Protein AF-A0A2S6U0L9-F1 (afdb_monomer_lite)

Secondary structure (DSSP, 8-state):
---------SHHHHHHHHHHTT-EEEPPTT--TTTHHHHHHHHHTTT-EEEESSGGG-SS-EEE-TT-SHHHHHHHTTS-TTTHHHHHHHHHHSPPPP-

Structure (mmCIF, N/CA/C/O backbone):
data_AF-A0A2S6U0L9-F1
#
_entry.id   AF-A0A2S6U0L9-F1
#
loop_
_atom_site.group_PDB
_atom_site.id
_atom_site.type_symbol
_atom_site.label_atom_id
_atom_site.label_alt_id
_atom_site.label_comp_id
_atom_site.label_asym_id
_atom_site.label_entity_id
_atom_site.label_seq_id
_atom_site.pdbx_PDB_ins_code
_atom_site.Cartn_x
_atom_site.Cartn_y
_atom_site.Cartn_z
_atom_site.occupancy
_atom_site.B_iso_or_equiv
_atom_site.auth_seq_id
_atom_site.auth_comp_id
_atom_site.auth_asym_id
_atom_site.auth_atom_id
_atom_site.pdbx_PDB_model_num
ATOM 1 N N . MET A 1 1 ? 5.990 -22.002 -5.532 1.00 36.44 1 MET A N 1
ATOM 2 C CA . MET A 1 1 ? 5.739 -21.482 -6.894 1.00 36.44 1 MET A CA 1
ATOM 3 C C . MET A 1 1 ? 6.035 -19.992 -6.8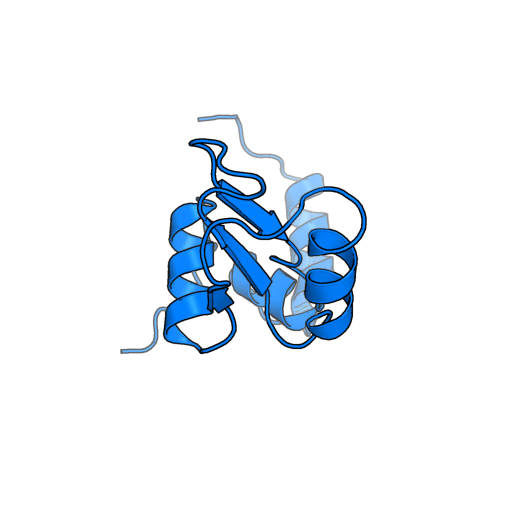97 1.00 36.44 1 MET A C 1
ATOM 5 O O . MET A 1 1 ? 5.239 -19.212 -6.392 1.00 36.44 1 MET A O 1
ATOM 9 N N . THR A 1 2 ? 7.215 -19.611 -7.370 1.00 41.34 2 THR A N 1
ATOM 10 C CA . THR A 1 2 ? 7.673 -18.221 -7.479 1.00 41.34 2 THR A CA 1
ATOM 11 C C . THR A 1 2 ? 7.017 -17.621 -8.721 1.00 41.34 2 THR A C 1
ATOM 13 O O . THR A 1 2 ? 7.276 -18.094 -9.825 1.00 41.34 2 THR A O 1
ATOM 16 N N . ARG A 1 3 ? 6.109 -16.647 -8.571 1.00 50.91 3 ARG A N 1
ATOM 17 C CA . ARG A 1 3 ? 5.618 -15.893 -9.734 1.00 50.91 3 ARG A CA 1
ATOM 18 C C . ARG A 1 3 ? 6.812 -15.114 -10.309 1.00 50.91 3 ARG A C 1
ATOM 20 O O . ARG A 1 3 ? 7.442 -14.398 -9.532 1.00 50.91 3 ARG A O 1
ATOM 27 N N . PRO A 1 4 ? 7.137 -15.227 -11.611 1.00 52.69 4 PRO A N 1
ATOM 28 C CA . PRO A 1 4 ? 7.997 -14.245 -12.254 1.00 52.69 4 PRO A CA 1
ATOM 29 C C . PRO A 1 4 ? 7.322 -12.879 -12.091 1.00 52.69 4 PRO A C 1
ATOM 31 O O . PRO A 1 4 ? 6.099 -12.781 -12.194 1.00 52.69 4 PRO A O 1
ATOM 34 N N . ASN A 1 5 ? 8.125 -11.882 -11.742 1.00 66.12 5 ASN A N 1
ATOM 35 C CA . ASN A 1 5 ? 7.771 -10.576 -11.187 1.00 66.12 5 ASN A CA 1
ATOM 36 C C . ASN A 1 5 ? 6.752 -9.797 -12.063 1.00 66.12 5 ASN A C 1
ATOM 38 O O . ASN A 1 5 ? 7.120 -8.973 -12.891 1.00 66.12 5 ASN A O 1
ATOM 42 N N . ALA A 1 6 ? 5.454 -10.094 -11.943 1.00 84.50 6 ALA A N 1
ATOM 43 C CA . ALA A 1 6 ? 4.394 -9.385 -12.660 1.00 84.50 6 ALA A CA 1
ATOM 44 C C . ALA A 1 6 ? 3.871 -8.220 -11.800 1.00 84.50 6 ALA A C 1
ATOM 46 O O . ALA A 1 6 ? 3.633 -8.429 -10.606 1.00 84.50 6 ALA A O 1
ATOM 47 N N . PRO A 1 7 ? 3.655 -7.021 -12.374 1.00 92.06 7 PRO A N 1
ATOM 48 C CA . PRO A 1 7 ? 3.161 -5.872 -11.623 1.00 92.06 7 PRO A CA 1
ATOM 49 C C . PRO A 1 7 ? 1.743 -6.107 -11.093 1.00 92.06 7 PRO A C 1
ATOM 51 O O . PRO A 1 7 ? 0.917 -6.782 -11.717 1.00 92.06 7 PRO A O 1
ATOM 54 N N . PHE A 1 8 ? 1.424 -5.487 -9.959 1.00 95.12 8 PHE A N 1
ATOM 55 C CA . PHE A 1 8 ? 0.077 -5.515 -9.397 1.00 95.12 8 PHE A CA 1
ATOM 56 C C . PHE A 1 8 ? -0.806 -4.455 -10.065 1.00 95.12 8 PHE A C 1
ATOM 58 O O . PHE A 1 8 ? -0.609 -3.259 -9.884 1.00 95.12 8 PHE A O 1
ATOM 65 N N . ALA A 1 9 ? -1.823 -4.900 -10.807 1.00 92.19 9 ALA A N 1
ATOM 66 C CA . ALA A 1 9 ? -2.721 -4.020 -11.566 1.00 92.19 9 ALA A CA 1
ATOM 67 C C . ALA A 1 9 ? -3.989 -3.582 -10.804 1.00 92.19 9 ALA A C 1
ATOM 69 O O . ALA A 1 9 ? -4.825 -2.867 -11.351 1.00 92.19 9 ALA A O 1
ATOM 70 N N . SER A 1 10 ? -4.180 -4.022 -9.555 1.00 95.38 10 SER A N 1
ATOM 71 C CA . SER A 1 10 ? -5.329 -3.614 -8.739 1.00 95.38 10 SER A CA 1
ATOM 72 C C . SER A 1 10 ? -4.950 -3.423 -7.275 1.00 95.38 10 SER A C 1
ATOM 74 O O . SER A 1 10 ? -4.117 -4.154 -6.735 1.00 95.38 10 SER A O 1
ATOM 76 N N . LEU A 1 11 ? -5.633 -2.486 -6.608 1.00 95.81 11 LEU A N 1
ATOM 77 C CA . LEU A 1 11 ? -5.491 -2.271 -5.166 1.00 95.81 11 LEU A CA 1
ATOM 78 C C . LEU A 1 11 ? -5.753 -3.562 -4.383 1.00 95.81 11 LEU A C 1
ATOM 80 O O . LEU A 1 11 ? -4.998 -3.897 -3.478 1.00 95.81 11 LEU A O 1
ATOM 84 N N . ARG A 1 12 ? -6.810 -4.303 -4.736 1.00 96.00 12 ARG A N 1
ATOM 85 C CA . ARG A 1 12 ? -7.191 -5.524 -4.016 1.00 96.00 12 ARG A CA 1
ATOM 86 C C . ARG A 1 12 ? -6.130 -6.618 -4.148 1.00 96.00 12 ARG A C 1
ATOM 88 O O . ARG A 1 12 ? -5.737 -7.165 -3.127 1.00 96.00 12 ARG A O 1
ATOM 95 N N . GLY A 1 13 ? -5.590 -6.842 -5.348 1.00 96.75 13 GLY A N 1
ATOM 96 C CA . GLY A 1 13 ? -4.499 -7.802 -5.539 1.00 96.75 13 GLY A CA 1
ATOM 97 C C . GLY A 1 13 ? -3.229 -7.428 -4.767 1.00 96.75 13 GLY A C 1
ATOM 98 O O . GLY A 1 13 ? -2.556 -8.302 -4.224 1.00 96.75 13 GLY A O 1
ATOM 99 N N . TRP A 1 14 ? -2.918 -6.132 -4.660 1.00 96.94 14 TRP A N 1
ATOM 100 C CA . TRP A 1 14 ? -1.799 -5.671 -3.837 1.00 96.94 14 TRP A CA 1
ATOM 101 C C . TRP A 1 14 ? -2.051 -5.865 -2.333 1.00 96.94 14 TRP A C 1
ATOM 103 O O . TRP A 1 14 ? -1.169 -6.322 -1.607 1.00 96.94 14 TRP A O 1
ATOM 113 N N . LEU A 1 15 ? -3.268 -5.592 -1.853 1.00 97.19 15 LEU A N 1
ATOM 114 C CA . LEU A 1 15 ? -3.643 -5.849 -0.458 1.00 97.19 15 LEU A CA 1
ATOM 115 C C . LEU A 1 15 ? -3.596 -7.343 -0.111 1.00 97.19 15 LEU A C 1
ATOM 117 O O . LEU A 1 15 ? -3.147 -7.685 0.984 1.00 97.19 15 LEU A O 1
ATOM 121 N N . ASP A 1 16 ? -4.003 -8.222 -1.030 1.00 96.75 16 ASP A N 1
ATOM 122 C CA . ASP A 1 16 ? -3.894 -9.674 -0.858 1.00 96.75 16 ASP A CA 1
ATOM 123 C C . ASP A 1 16 ? -2.423 -10.082 -0.699 1.00 96.75 16 ASP A C 1
ATOM 125 O O . ASP A 1 16 ? -2.074 -10.774 0.258 1.00 96.75 16 ASP A O 1
ATOM 129 N N . ARG A 1 17 ? -1.527 -9.544 -1.538 1.00 96.12 17 ARG A N 1
ATOM 130 C CA . ARG A 1 17 ? -0.080 -9.771 -1.415 1.00 96.12 17 ARG A CA 1
ATOM 131 C C . ARG A 1 17 ? 0.487 -9.294 -0.079 1.00 96.12 17 ARG A C 1
ATOM 133 O O . ARG A 1 17 ? 1.279 -10.004 0.550 1.00 96.12 17 ARG A O 1
ATOM 140 N N . LEU A 1 18 ? 0.114 -8.096 0.365 1.00 96.56 18 LEU A N 1
ATOM 141 C CA . LEU A 1 18 ? 0.541 -7.574 1.663 1.00 96.56 18 LEU A CA 1
ATOM 142 C C . LEU A 1 18 ? 0.035 -8.464 2.806 1.00 96.56 18 LEU A C 1
ATOM 144 O O . LEU A 1 18 ? 0.785 -8.737 3.739 1.00 96.56 18 LEU A O 1
ATOM 148 N N . ASN A 1 19 ? -1.194 -8.972 2.721 1.00 96.88 19 ASN A N 1
ATOM 149 C CA . ASN A 1 19 ? -1.751 -9.899 3.703 1.00 96.88 19 ASN A CA 1
ATOM 150 C C . ASN A 1 19 ? -1.005 -11.243 3.732 1.00 96.88 19 ASN A C 1
ATOM 152 O O . ASN A 1 19 ? -0.586 -11.681 4.800 1.00 96.88 19 ASN A O 1
ATOM 156 N N . GLU A 1 20 ? -0.775 -11.858 2.569 1.00 96.81 20 GLU A N 1
ATOM 157 C CA . GLU A 1 20 ? -0.036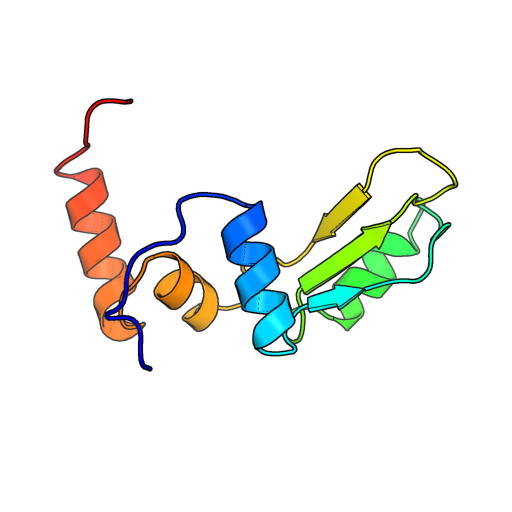 -13.124 2.426 1.00 96.81 20 GLU A CA 1
ATOM 158 C C . GLU A 1 20 ? 1.376 -13.059 3.018 1.00 96.81 20 GLU A C 1
ATOM 160 O O . GLU A 1 20 ? 1.893 -14.045 3.534 1.00 96.81 20 GLU A O 1
ATOM 165 N N . THR A 1 21 ? 2.005 -11.887 2.951 1.00 95.56 21 THR A N 1
ATOM 166 C CA . THR A 1 21 ? 3.376 -11.661 3.428 1.00 95.56 21 THR A CA 1
ATOM 167 C C . THR A 1 21 ? 3.443 -11.071 4.838 1.00 95.56 21 THR A C 1
ATOM 169 O O . THR A 1 21 ? 4.514 -10.661 5.278 1.00 95.56 21 THR A O 1
ATOM 172 N N . GLY A 1 22 ? 2.317 -10.994 5.556 1.00 96.31 22 GLY A N 1
ATOM 173 C CA . GLY A 1 22 ? 2.262 -10.448 6.917 1.00 96.31 22 GLY A CA 1
ATOM 174 C C . GLY A 1 22 ? 2.497 -8.934 7.006 1.00 96.31 22 GLY A C 1
ATOM 175 O O . GLY A 1 22 ? 2.701 -8.398 8.094 1.00 96.31 22 GLY A O 1
ATOM 176 N N . ARG A 1 23 ? 2.447 -8.222 5.877 1.00 97.06 23 ARG A N 1
ATOM 177 C CA . ARG A 1 23 ? 2.650 -6.769 5.754 1.00 97.06 23 ARG A CA 1
ATOM 178 C C . ARG A 1 23 ? 1.349 -5.965 5.769 1.00 97.06 23 ARG A C 1
ATOM 180 O O . ARG A 1 23 ? 1.386 -4.760 5.543 1.00 97.06 23 ARG A O 1
ATOM 187 N N . LEU A 1 24 ? 0.212 -6.594 6.064 1.00 97.81 24 LEU A N 1
ATOM 188 C CA . LEU A 1 24 ? -1.071 -5.921 6.275 1.00 97.81 24 LEU A CA 1
ATOM 189 C C . LEU A 1 24 ? -1.583 -6.167 7.699 1.00 97.81 24 LEU A C 1
ATOM 191 O O . LEU A 1 24 ? -1.901 -7.293 8.073 1.00 97.81 24 LEU A O 1
ATOM 195 N N . ALA A 1 25 ? -1.718 -5.100 8.479 1.00 97.69 25 ALA A N 1
ATOM 196 C CA . ALA A 1 25 ? -2.364 -5.109 9.782 1.00 97.69 25 ALA A CA 1
ATOM 197 C C . ALA A 1 25 ? -3.861 -4.803 9.633 1.00 97.69 25 ALA A C 1
ATOM 199 O O . ALA A 1 25 ? -4.253 -3.715 9.200 1.00 97.69 25 ALA A O 1
ATOM 200 N N . ARG A 1 26 ? -4.717 -5.752 10.024 1.00 97.19 26 ARG A N 1
ATOM 201 C CA . ARG A 1 26 ? -6.169 -5.548 10.083 1.00 97.19 26 ARG A CA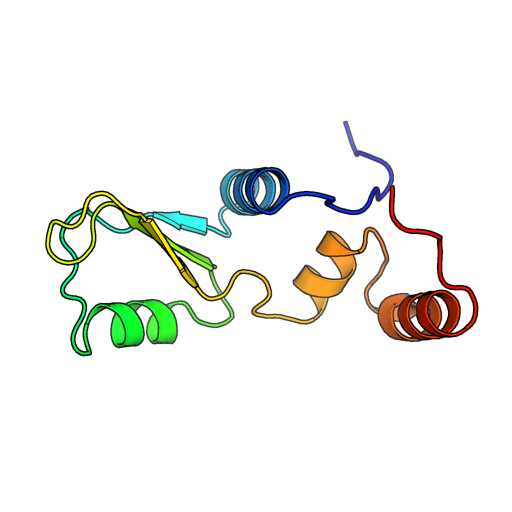 1
ATOM 202 C C . ARG A 1 26 ? -6.560 -5.031 11.463 1.00 97.19 26 ARG A C 1
ATOM 204 O O . ARG A 1 26 ? -6.435 -5.739 12.459 1.00 97.19 26 ARG A O 1
ATOM 211 N N . ILE A 1 27 ? -7.045 -3.799 11.511 1.00 97.25 27 ILE A N 1
ATOM 212 C CA . ILE A 1 27 ? -7.477 -3.146 12.745 1.00 97.25 27 ILE A CA 1
ATOM 213 C C . ILE A 1 27 ? -8.899 -3.592 13.090 1.00 97.25 27 ILE A C 1
ATOM 215 O O . ILE A 1 27 ? -9.690 -3.943 12.210 1.00 97.25 27 ILE A O 1
ATOM 219 N N . LYS A 1 28 ? -9.224 -3.615 14.386 1.00 95.25 28 LYS A N 1
ATOM 220 C CA . LYS A 1 28 ? -10.586 -3.906 14.842 1.00 95.25 28 LYS A CA 1
ATOM 221 C C . LYS A 1 28 ? -11.569 -2.869 14.271 1.00 95.25 28 LYS A C 1
ATOM 223 O O . LYS A 1 28 ? -11.196 -1.697 14.159 1.00 95.25 28 LYS A O 1
ATOM 228 N N . PRO A 1 29 ? -12.807 -3.273 13.934 1.00 96.62 29 PRO A N 1
ATOM 229 C CA . PRO A 1 29 ? -13.818 -2.334 13.472 1.00 96.62 29 PRO A CA 1
ATOM 230 C C . PRO A 1 29 ? -14.097 -1.205 14.469 1.00 96.62 29 PRO A C 1
ATOM 232 O O . PRO A 1 29 ? -13.963 -1.401 15.676 1.00 96.62 29 PRO A O 1
ATOM 235 N N . GLY A 1 30 ? -14.521 -0.042 13.967 1.00 96.31 30 GLY A N 1
ATOM 236 C CA . GLY A 1 30 ? -14.951 1.080 14.810 1.00 96.31 30 GLY A CA 1
ATOM 237 C C . GLY A 1 30 ? -13.830 1.992 15.311 1.00 96.31 30 GLY A C 1
ATOM 238 O O . GLY A 1 30 ? -14.083 2.826 16.174 1.00 96.31 30 GLY A O 1
ATOM 239 N N . ALA A 1 31 ? -12.606 1.873 14.781 1.00 96.88 31 ALA A N 1
ATOM 240 C CA . ALA A 1 31 ? -11.519 2.790 15.127 1.00 96.88 31 ALA A CA 1
ATOM 241 C C . ALA A 1 31 ? -11.953 4.261 14.917 1.00 96.88 31 ALA A C 1
ATOM 243 O O . ALA A 1 31 ? -12.457 4.573 13.832 1.00 96.88 31 ALA A O 1
ATOM 244 N N . PRO A 1 32 ? -11.778 5.160 15.907 1.00 97.25 32 PRO A N 1
ATOM 245 C CA . PRO A 1 32 ? -12.144 6.564 15.755 1.00 97.25 32 PRO A CA 1
ATOM 246 C C . PRO A 1 32 ? -11.387 7.226 14.601 1.00 97.25 32 PRO A C 1
ATOM 248 O O . PRO A 1 32 ? -10.181 7.027 14.432 1.00 97.25 32 PRO A O 1
ATOM 251 N N . LEU A 1 33 ? -12.107 8.020 13.807 1.00 94.31 33 LEU A N 1
ATOM 252 C CA . LEU A 1 33 ? -11.535 8.741 12.669 1.00 94.31 33 LEU A CA 1
ATOM 253 C C . LEU A 1 33 ? -10.605 9.862 13.127 1.00 94.31 33 LEU A C 1
ATOM 255 O O . LEU A 1 33 ? -9.506 10.020 12.598 1.00 94.31 33 LEU A O 1
ATOM 259 N N . GLU A 1 34 ? -11.044 10.619 14.128 1.00 95.81 34 GLU A N 1
ATOM 260 C CA . GLU A 1 34 ? -10.327 11.786 14.615 1.00 95.81 34 GLU A CA 1
ATOM 261 C C . GLU A 1 34 ? -9.094 11.356 15.422 1.00 95.81 34 GLU A C 1
ATOM 263 O O . GLU A 1 34 ? -9.201 10.700 16.462 1.00 95.81 34 GLU A O 1
ATOM 268 N N . PHE A 1 35 ? -7.916 11.682 14.877 1.00 96.12 35 PHE A N 1
ATOM 269 C CA . PHE A 1 35 ? -6.558 11.426 15.385 1.00 96.12 35 PHE A CA 1
ATOM 270 C C . PHE A 1 35 ? -6.155 9.956 15.597 1.00 96.12 35 PHE A C 1
ATOM 272 O O . PHE A 1 35 ? -4.997 9.604 15.378 1.00 96.12 35 PHE A O 1
ATOM 279 N N . THR A 1 36 ? -7.079 9.072 15.968 1.00 96.75 36 THR A N 1
ATOM 280 C CA . THR A 1 36 ? -6.774 7.702 16.396 1.00 96.75 36 THR A CA 1
ATOM 281 C C . THR A 1 36 ? -6.343 6.826 15.227 1.00 96.75 36 THR A C 1
ATOM 283 O O . THR A 1 36 ? -5.313 6.158 15.308 1.00 96.75 36 THR A O 1
ATOM 286 N N . LEU A 1 37 ? -7.082 6.854 14.114 1.00 95.88 37 LEU A N 1
ATOM 287 C CA . LEU A 1 37 ? -6.718 6.112 12.906 1.00 95.88 37 LEU A CA 1
ATOM 288 C C . LEU A 1 37 ? -5.322 6.511 12.411 1.00 95.88 37 LEU A C 1
ATOM 290 O O . LEU A 1 37 ? -4.477 5.646 12.179 1.00 95.88 37 LEU A O 1
ATOM 294 N N . ALA A 1 38 ? -5.063 7.817 12.307 1.00 96.44 38 ALA A N 1
ATOM 295 C CA . ALA A 1 38 ? -3.769 8.348 11.890 1.00 96.44 38 ALA A CA 1
ATOM 296 C C . ALA A 1 38 ? -2.641 7.960 12.860 1.00 96.44 38 ALA A C 1
ATOM 298 O O . ALA A 1 38 ? -1.567 7.568 12.410 1.00 96.44 38 ALA A O 1
ATOM 299 N N . ALA A 1 39 ? -2.882 7.992 14.174 1.00 97.81 39 ALA A N 1
ATOM 300 C CA . ALA A 1 39 ? -1.905 7.558 15.172 1.00 97.81 39 ALA A CA 1
ATOM 301 C C . ALA A 1 39 ? -1.567 6.060 15.043 1.00 97.81 39 ALA A C 1
ATOM 303 O O . ALA A 1 39 ? -0.395 5.681 15.094 1.00 97.81 39 ALA A O 1
ATOM 304 N N . ILE A 1 40 ? -2.573 5.206 14.814 1.00 97.25 40 ILE A N 1
ATOM 305 C CA . ILE A 1 40 ? -2.368 3.773 14.554 1.00 97.25 40 ILE A CA 1
ATOM 306 C C . ILE A 1 40 ? -1.557 3.580 13.271 1.00 97.25 40 ILE A C 1
ATOM 308 O O . ILE A 1 40 ? -0.560 2.859 13.285 1.00 97.25 40 ILE A O 1
ATOM 312 N N . ALA A 1 41 ? -1.946 4.244 12.178 1.00 96.69 41 ALA A N 1
ATOM 313 C CA . ALA A 1 41 ? -1.222 4.172 10.913 1.00 96.69 41 ALA A CA 1
ATOM 314 C C . ALA A 1 41 ? 0.236 4.625 11.081 1.00 96.69 41 ALA A C 1
ATOM 316 O O . ALA A 1 41 ? 1.143 3.943 10.612 1.00 96.69 41 ALA A O 1
ATOM 317 N N . LYS A 1 42 ? 0.482 5.707 11.832 1.00 96.75 42 LYS A N 1
ATOM 318 C CA . LYS A 1 42 ? 1.833 6.219 12.073 1.00 96.75 42 LYS A CA 1
ATOM 319 C C . LYS A 1 42 ? 2.712 5.239 12.846 1.00 96.75 42 LYS A C 1
ATOM 321 O O . LYS A 1 42 ? 3.897 5.130 12.558 1.00 96.75 42 LYS A O 1
ATOM 326 N N . ARG A 1 43 ? 2.146 4.498 13.802 1.00 96.44 43 ARG A N 1
ATOM 327 C CA . ARG A 1 43 ? 2.874 3.451 14.538 1.00 96.44 43 ARG A CA 1
ATOM 328 C C . ARG A 1 43 ? 3.279 2.273 13.644 1.00 96.44 43 ARG A C 1
ATOM 330 O O . ARG A 1 43 ? 4.276 1.611 13.923 1.00 96.44 43 ARG A O 1
ATOM 337 N N . GLN A 1 44 ? 2.498 2.002 12.601 1.00 95.88 44 GLN A N 1
ATOM 338 C CA . GLN A 1 44 ? 2.733 0.908 11.656 1.00 95.88 44 GLN A CA 1
ATOM 339 C C . GLN A 1 44 ? 3.563 1.317 10.432 1.00 95.88 44 GLN A C 1
ATOM 341 O O . GLN A 1 44 ? 3.969 0.446 9.661 1.00 95.88 44 GLN A O 1
ATOM 346 N N . ASP A 1 45 ? 3.829 2.613 10.276 1.00 93.50 45 ASP A N 1
ATOM 347 C CA . ASP A 1 45 ? 4.565 3.208 9.164 1.00 93.50 45 ASP A CA 1
ATOM 348 C C . ASP A 1 45 ? 5.900 2.484 8.906 1.00 93.50 45 ASP A C 1
ATOM 350 O O . ASP A 1 45 ? 6.638 2.143 9.833 1.00 93.50 45 ASP A O 1
ATOM 354 N N . GLY A 1 46 ? 6.164 2.159 7.640 1.00 90.81 46 GLY A N 1
ATOM 355 C CA . GLY A 1 46 ? 7.323 1.369 7.200 1.00 90.81 46 GLY A CA 1
ATOM 356 C C . GLY A 1 46 ? 7.337 -0.119 7.598 1.00 90.81 46 GLY A C 1
ATOM 357 O O . GLY A 1 46 ? 8.168 -0.866 7.085 1.00 90.81 46 GLY A O 1
ATOM 358 N N . ARG A 1 47 ? 6.437 -0.586 8.478 1.00 94.56 47 ARG A N 1
ATOM 359 C CA . ARG A 1 47 ? 6.377 -1.989 8.940 1.00 94.56 47 ARG A CA 1
ATOM 360 C C . ARG A 1 47 ? 5.230 -2.772 8.314 1.00 94.56 47 ARG A C 1
ATOM 362 O O . ARG A 1 47 ? 5.434 -3.880 7.826 1.00 94.56 47 ARG A O 1
ATOM 369 N N . GLN A 1 48 ? 4.018 -2.228 8.380 1.00 96.88 48 GLN A N 1
ATOM 370 C CA . GLN A 1 48 ? 2.803 -2.851 7.853 1.00 96.88 48 GLN A CA 1
ATOM 371 C C . GLN A 1 48 ? 1.875 -1.769 7.294 1.00 96.88 48 GLN A C 1
ATOM 373 O O . GLN A 1 48 ? 1.679 -0.731 7.922 1.00 96.88 48 GLN A O 1
ATOM 378 N N . ALA A 1 49 ? 1.233 -2.042 6.161 1.00 97.88 49 ALA A N 1
ATOM 379 C CA . ALA A 1 49 ? 0.040 -1.310 5.768 1.00 97.88 49 ALA A CA 1
ATOM 380 C C . ALA A 1 49 ? -1.076 -1.566 6.790 1.00 97.88 49 ALA A C 1
ATOM 382 O O . ALA A 1 49 ? -1.091 -2.590 7.475 1.00 97.88 49 ALA A O 1
ATOM 383 N N . THR A 1 50 ? -2.039 -0.659 6.881 1.00 98.19 50 THR A N 1
ATOM 384 C CA . THR A 1 50 ? -3.171 -0.777 7.808 1.00 98.19 50 THR A CA 1
ATOM 385 C C . THR A 1 50 ? -4.484 -0.804 7.048 1.00 98.19 50 THR A C 1
ATOM 387 O O . THR A 1 50 ? -4.677 -0.042 6.105 1.00 98.19 50 THR A O 1
ATOM 390 N N . LEU A 1 51 ? -5.387 -1.688 7.467 1.00 98.12 51 LEU A N 1
ATOM 391 C CA . LEU A 1 51 ? -6.772 -1.756 7.015 1.00 98.12 51 LEU A CA 1
ATOM 392 C C . LEU A 1 51 ? -7.682 -1.511 8.217 1.00 98.12 51 LEU A C 1
ATOM 394 O O . LEU A 1 51 ? -7.635 -2.265 9.188 1.00 98.12 51 LEU A O 1
ATOM 398 N N . PHE A 1 52 ? -8.531 -0.495 8.120 1.00 98.06 52 PHE A N 1
ATOM 399 C CA . PHE A 1 52 ? -9.528 -0.111 9.112 1.00 98.06 52 PHE A CA 1
ATOM 400 C C . PHE A 1 52 ? -10.922 -0.439 8.571 1.00 98.06 52 PHE A C 1
ATOM 402 O O . PHE A 1 52 ? -11.459 0.325 7.763 1.00 98.06 52 PHE A O 1
ATOM 409 N N . PRO A 1 53 ? -11.524 -1.569 8.974 1.00 97.44 53 PRO A N 1
ATOM 410 C CA . PRO A 1 53 ? -12.916 -1.854 8.668 1.00 97.44 53 PRO A CA 1
ATOM 411 C C . PRO A 1 53 ? -13.811 -0.914 9.474 1.00 97.44 53 PRO A C 1
ATOM 413 O O . PRO A 1 53 ? -13.580 -0.712 10.664 1.00 97.44 53 PRO A O 1
ATOM 416 N N . ARG A 1 54 ? -14.855 -0.371 8.852 1.00 97.06 54 ARG A N 1
ATOM 417 C CA . ARG A 1 54 ? -15.887 0.435 9.515 1.00 97.06 54 ARG A CA 1
ATOM 418 C C . ARG A 1 54 ? -15.370 1.466 10.543 1.00 97.06 54 ARG A C 1
ATOM 420 O O . ARG A 1 54 ? -15.807 1.438 11.699 1.00 97.06 54 ARG A O 1
ATOM 427 N N . PRO A 1 55 ? -14.398 2.332 10.197 1.00 96.44 55 PRO A N 1
ATOM 428 C CA . PRO A 1 55 ? -13.884 3.321 11.138 1.00 96.44 55 PRO A CA 1
ATOM 429 C C . PRO A 1 55 ? -15.013 4.281 11.520 1.00 96.44 55 PRO A C 1
ATOM 431 O O . PRO A 1 55 ? -15.856 4.592 10.685 1.00 96.44 55 PRO A O 1
ATOM 434 N N . GLY A 1 56 ? -15.099 4.677 12.790 1.00 94.75 56 GLY A N 1
ATOM 435 C CA . GLY A 1 56 ? -16.207 5.494 13.306 1.00 94.75 56 GLY A CA 1
ATOM 436 C C . GLY A 1 56 ? -17.612 4.897 13.108 1.00 94.75 56 GLY A C 1
ATOM 437 O O . GLY A 1 56 ? -18.591 5.621 13.223 1.00 94.75 56 GLY A O 1
ATOM 438 N N . GLY A 1 57 ? -17.731 3.603 12.775 1.00 94.19 57 GLY A N 1
ATOM 439 C CA . GLY A 1 57 ? -19.008 2.943 12.476 1.00 94.19 57 GLY A CA 1
ATOM 440 C C . GLY A 1 57 ? -19.473 3.033 11.015 1.00 94.19 57 GLY A C 1
ATOM 441 O O . GLY A 1 57 ? -20.450 2.365 10.669 1.00 94.19 57 GLY A O 1
ATOM 442 N N . HIS A 1 58 ? -18.765 3.777 10.155 1.00 94.94 58 HIS A N 1
ATOM 443 C CA . HIS A 1 58 ? -19.085 3.925 8.728 1.00 94.94 58 HIS A CA 1
ATOM 444 C C . HIS A 1 58 ? -19.059 2.581 7.980 1.00 94.94 58 HIS A C 1
ATOM 446 O O . HIS A 1 58 ? -18.390 1.651 8.404 1.00 94.94 58 HIS A O 1
ATOM 452 N N . ASP A 1 59 ? -19.750 2.450 6.846 1.00 94.75 59 ASP A N 1
ATOM 453 C CA . ASP A 1 59 ? -19.750 1.181 6.090 1.00 94.75 59 ASP A CA 1
ATOM 454 C C . ASP A 1 59 ? -18.498 0.983 5.218 1.00 94.75 59 ASP A C 1
ATOM 456 O O . ASP A 1 59 ? -18.164 -0.139 4.834 1.00 94.75 59 ASP A O 1
ATOM 460 N N . LEU A 1 60 ? -17.769 2.064 4.929 1.00 95.31 60 LEU A N 1
ATOM 461 C CA . LEU A 1 60 ? -16.551 2.022 4.124 1.00 95.31 60 LEU A CA 1
ATOM 462 C C . LEU A 1 60 ? -15.338 1.570 4.946 1.00 95.31 60 LEU A C 1
ATOM 464 O O . LEU A 1 60 ? -15.298 1.683 6.168 1.00 95.31 60 LEU A O 1
ATOM 468 N N . SER A 1 61 ? -14.325 1.052 4.253 1.00 96.94 61 SER A N 1
ATOM 469 C CA . SER A 1 61 ? -13.024 0.735 4.849 1.00 96.94 61 SER A CA 1
ATOM 470 C C . SER A 1 61 ? -11.984 1.772 4.446 1.00 96.94 61 SER A C 1
ATOM 472 O O . SER A 1 61 ? -12.007 2.264 3.320 1.00 96.94 61 SER A O 1
ATOM 474 N N . ILE A 1 62 ? -11.043 2.054 5.344 1.00 97.56 62 ILE A N 1
ATOM 475 C CA . ILE A 1 62 ? -9.885 2.911 5.066 1.00 97.56 62 ILE A CA 1
ATOM 476 C C . ILE A 1 62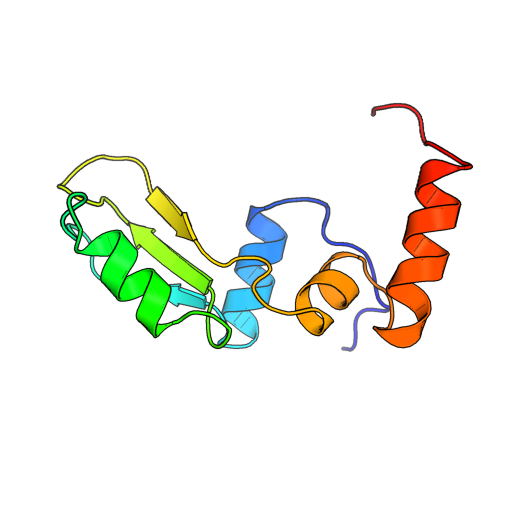 ? -8.630 2.043 5.036 1.00 97.56 62 ILE A C 1
ATOM 478 O O . ILE A 1 62 ? -8.462 1.161 5.878 1.00 97.56 62 ILE A O 1
ATOM 482 N N . VAL A 1 63 ? -7.739 2.300 4.080 1.00 97.50 63 VAL A N 1
ATOM 483 C CA . VAL A 1 63 ? -6.397 1.708 4.030 1.00 97.50 63 VAL A CA 1
ATOM 484 C C . VAL A 1 63 ? -5.336 2.802 4.070 1.00 97.50 63 VAL A C 1
ATOM 486 O O . VAL A 1 63 ? -5.545 3.881 3.523 1.00 97.50 63 VAL A O 1
ATOM 489 N N . SER A 1 64 ? -4.200 2.535 4.714 1.00 96.81 64 SER A N 1
ATOM 490 C CA . SER A 1 64 ? -3.071 3.472 4.784 1.00 96.81 64 SER A CA 1
ATOM 491 C C . SER A 1 64 ? -1.727 2.743 4.726 1.00 96.81 64 SER A C 1
ATOM 493 O O . SER A 1 64 ? -1.619 1.592 5.155 1.00 96.81 64 SER A O 1
ATOM 495 N N . GLY A 1 65 ? -0.700 3.410 4.189 1.00 95.81 65 GLY A N 1
ATOM 496 C CA . GLY A 1 65 ? 0.673 2.893 4.142 1.00 95.81 65 GLY A CA 1
ATOM 497 C C . GLY A 1 65 ? 0.902 1.756 3.141 1.00 95.81 65 GLY A C 1
ATOM 498 O O . GLY A 1 65 ? 1.791 0.938 3.346 1.00 95.81 65 GLY A O 1
ATOM 499 N N . ILE A 1 66 ? 0.112 1.674 2.064 1.00 95.69 66 ILE A N 1
ATOM 500 C CA . ILE A 1 66 ? 0.185 0.558 1.101 1.00 95.69 66 ILE A CA 1
ATOM 501 C C . ILE A 1 66 ? 1.508 0.499 0.317 1.00 95.69 66 ILE A C 1
ATOM 503 O O . ILE A 1 66 ? 1.844 -0.551 -0.209 1.00 95.69 66 ILE A O 1
ATOM 507 N N . VAL A 1 67 ? 2.281 1.585 0.264 1.00 91.12 67 VAL A N 1
ATOM 508 C CA . VAL A 1 67 ? 3.611 1.653 -0.372 1.00 91.12 67 VAL A CA 1
ATOM 509 C C . VAL A 1 67 ? 4.596 2.414 0.524 1.00 91.12 67 VAL A C 1
ATOM 511 O O . VAL A 1 67 ? 5.195 3.406 0.130 1.00 91.12 67 VAL A O 1
ATOM 514 N N . ALA A 1 68 ? 4.725 1.977 1.780 1.00 89.19 68 ALA A N 1
ATOM 515 C CA . ALA A 1 68 ? 5.477 2.698 2.813 1.00 89.19 68 ALA A CA 1
ATOM 516 C C . ALA A 1 68 ? 7.015 2.578 2.714 1.00 89.19 68 ALA A C 1
ATOM 518 O O . ALA A 1 68 ? 7.726 3.181 3.515 1.00 89.19 68 ALA A O 1
ATOM 519 N N . ALA A 1 69 ? 7.545 1.795 1.769 1.00 90.75 69 ALA A N 1
ATOM 520 C CA . ALA A 1 69 ? 8.982 1.597 1.592 1.00 90.75 69 ALA A CA 1
ATOM 521 C C . ALA A 1 69 ? 9.344 1.361 0.119 1.00 90.75 69 ALA A C 1
ATOM 523 O O . ALA A 1 69 ? 8.558 0.794 -0.643 1.00 90.75 69 ALA A O 1
ATOM 524 N N . ARG A 1 70 ? 10.568 1.733 -0.270 1.00 92.75 70 ARG A N 1
ATOM 525 C CA . ARG A 1 70 ? 11.078 1.564 -1.640 1.00 92.75 70 ARG A CA 1
ATOM 526 C C . ARG A 1 70 ? 11.035 0.109 -2.154 1.00 92.75 70 ARG A C 1
ATOM 528 O O . ARG A 1 70 ? 10.549 -0.074 -3.271 1.00 92.75 70 ARG A O 1
ATOM 535 N N . PRO A 1 71 ? 11.397 -0.925 -1.365 1.00 93.56 71 PRO A N 1
ATOM 536 C CA . PRO A 1 71 ? 11.243 -2.314 -1.799 1.00 93.56 71 PRO A CA 1
ATOM 537 C C . PRO A 1 71 ? 9.796 -2.690 -2.152 1.00 93.56 71 PRO A C 1
ATOM 539 O O . PRO A 1 71 ? 9.564 -3.492 -3.049 1.00 93.56 71 PRO A O 1
ATOM 542 N N . TRP A 1 72 ? 8.804 -2.109 -1.464 1.00 95.00 72 TRP A N 1
ATOM 543 C CA . TRP A 1 72 ? 7.391 -2.406 -1.724 1.00 95.00 72 TRP A CA 1
ATOM 544 C C . TRP A 1 72 ? 6.920 -1.790 -3.036 1.00 95.00 72 TRP A C 1
ATOM 546 O O . TRP A 1 72 ? 6.113 -2.392 -3.733 1.00 95.00 72 TRP A O 1
ATOM 556 N N . ILE A 1 73 ? 7.430 -0.604 -3.377 1.00 94.81 73 ILE A N 1
ATOM 557 C CA . ILE A 1 73 ? 7.146 0.044 -4.659 1.00 94.81 73 ILE A CA 1
ATOM 558 C C . ILE A 1 73 ? 7.722 -0.801 -5.799 1.00 94.81 73 ILE A C 1
ATOM 560 O O . ILE A 1 73 ? 7.006 -1.100 -6.750 1.00 94.81 73 ILE A O 1
ATOM 564 N N . ALA A 1 74 ? 8.979 -1.239 -5.678 1.00 94.88 74 ALA A N 1
ATOM 565 C CA . ALA A 1 74 ? 9.624 -2.087 -6.679 1.00 94.88 74 ALA A CA 1
ATOM 566 C C . ALA A 1 74 ? 8.877 -3.420 -6.874 1.00 94.88 74 ALA A C 1
ATOM 568 O O . ALA A 1 74 ? 8.539 -3.779 -8.001 1.00 94.88 74 ALA A O 1
ATOM 569 N N . GLU A 1 75 ? 8.506 -4.091 -5.779 1.00 95.25 75 GLU A N 1
ATOM 570 C CA . GLU A 1 75 ? 7.689 -5.308 -5.832 1.00 95.25 75 GLU A CA 1
ATOM 571 C C . GLU A 1 75 ? 6.318 -5.057 -6.475 1.00 95.25 75 GLU A C 1
ATOM 573 O O . GLU A 1 75 ? 5.881 -5.839 -7.318 1.00 95.25 75 GLU A O 1
ATOM 578 N N . ALA A 1 76 ? 5.641 -3.958 -6.122 1.00 95.12 76 ALA A N 1
ATOM 579 C CA . ALA A 1 76 ? 4.361 -3.595 -6.724 1.00 95.12 76 ALA A CA 1
ATOM 580 C C . ALA A 1 76 ? 4.488 -3.362 -8.242 1.00 95.12 76 ALA A C 1
ATOM 582 O O . ALA A 1 76 ? 3.593 -3.729 -9.007 1.00 95.12 76 ALA A O 1
ATOM 583 N N . MET A 1 77 ? 5.619 -2.798 -8.674 1.00 94.88 77 MET A N 1
ATOM 584 C CA . MET A 1 77 ? 5.992 -2.592 -10.075 1.00 94.88 77 MET A CA 1
ATOM 585 C C . MET A 1 77 ? 6.478 -3.870 -10.782 1.00 94.88 77 MET A C 1
ATOM 587 O O . MET A 1 77 ? 6.660 -3.840 -11.999 1.00 94.88 77 MET A O 1
ATOM 591 N N . GLY A 1 78 ? 6.679 -4.979 -10.062 1.00 94.62 78 GLY A N 1
ATOM 592 C CA . GLY A 1 78 ? 7.216 -6.221 -10.620 1.00 94.62 78 GLY A CA 1
ATOM 593 C C . GLY A 1 78 ? 8.681 -6.107 -11.056 1.00 94.62 78 GLY A C 1
ATOM 594 O O . GLY A 1 78 ? 9.076 -6.731 -12.036 1.00 94.62 78 GLY A O 1
ATOM 595 N N . VAL A 1 79 ? 9.487 -5.292 -10.375 1.00 95.50 79 VAL A N 1
ATOM 596 C CA . VAL A 1 79 ? 10.917 -5.112 -10.676 1.00 95.50 79 VAL A CA 1
ATOM 597 C C . VAL A 1 79 ? 11.771 -5.226 -9.421 1.00 95.50 79 VAL A C 1
ATOM 599 O O . VAL A 1 79 ? 11.270 -5.127 -8.301 1.00 95.50 79 VAL A O 1
ATOM 602 N N . ASP A 1 80 ? 13.074 -5.410 -9.611 1.00 94.00 80 ASP A N 1
ATOM 603 C CA . ASP A 1 80 ? 14.035 -5.299 -8.521 1.00 94.00 80 ASP A CA 1
ATOM 604 C C . ASP A 1 80 ? 14.232 -3.826 -8.123 1.00 94.00 80 ASP A C 1
ATOM 606 O O . ASP A 1 80 ? 14.078 -2.898 -8.923 1.00 94.00 80 ASP A O 1
ATOM 610 N N . GLU A 1 81 ? 14.587 -3.582 -6.859 1.00 94.75 81 GLU A N 1
ATOM 611 C CA . GLU A 1 81 ? 14.713 -2.222 -6.314 1.00 94.75 81 GLU A CA 1
ATOM 612 C C . GLU A 1 81 ? 15.768 -1.365 -7.038 1.00 94.75 81 GLU A C 1
ATOM 614 O O . GLU A 1 81 ? 15.610 -0.139 -7.164 1.00 94.75 81 GLU A O 1
ATOM 619 N N . ALA A 1 82 ? 16.829 -2.012 -7.526 1.00 95.88 82 ALA A N 1
ATOM 620 C CA . ALA A 1 82 ? 17.894 -1.380 -8.297 1.00 95.88 82 ALA A CA 1
ATOM 621 C C . ALA A 1 82 ? 17.390 -0.844 -9.649 1.00 95.88 82 ALA A C 1
ATOM 623 O O . ALA A 1 82 ? 17.797 0.240 -10.066 1.00 95.88 82 ALA A O 1
ATOM 624 N N . ASP A 1 83 ? 16.439 -1.543 -10.273 1.00 95.50 83 ASP A N 1
ATOM 625 C CA . ASP A 1 83 ? 15.929 -1.227 -11.611 1.00 95.50 83 ASP A CA 1
ATOM 626 C C . ASP A 1 83 ? 14.728 -0.276 -11.589 1.00 95.50 83 ASP A C 1
ATOM 628 O O . ASP A 1 83 ? 14.313 0.240 -12.629 1.00 95.50 83 ASP A O 1
ATOM 632 N N . MET A 1 84 ? 14.174 0.003 -10.405 1.00 94.94 84 MET A N 1
ATOM 633 C CA . MET A 1 84 ? 12.946 0.783 -10.226 1.00 94.94 84 MET A CA 1
ATOM 634 C C . MET A 1 84 ? 12.978 2.140 -10.948 1.00 94.94 84 MET A C 1
ATOM 636 O O . MET A 1 84 ? 12.017 2.506 -11.624 1.00 94.94 84 MET A O 1
ATOM 640 N N . VAL A 1 85 ? 14.087 2.883 -10.841 1.00 96.31 85 VAL A N 1
ATOM 641 C CA . VAL A 1 85 ? 14.225 4.211 -11.469 1.00 96.31 85 VAL A CA 1
ATOM 642 C C . VAL A 1 85 ? 14.308 4.098 -12.991 1.00 96.31 85 VAL A C 1
ATOM 644 O O . VAL A 1 85 ? 13.657 4.868 -13.696 1.00 96.31 85 VAL A O 1
ATOM 647 N N . ALA A 1 86 ? 15.067 3.127 -13.504 1.00 97.12 86 ALA A N 1
ATOM 648 C CA . ALA A 1 86 ? 15.185 2.896 -14.941 1.00 97.12 86 ALA A CA 1
ATOM 649 C C . ALA A 1 86 ? 13.834 2.486 -15.544 1.00 97.12 86 ALA A C 1
ATOM 651 O O . ALA A 1 86 ? 13.416 3.050 -16.554 1.00 97.12 86 ALA A O 1
ATOM 652 N N . ARG A 1 87 ? 13.109 1.578 -14.874 1.00 96.06 87 ARG A N 1
ATOM 653 C CA . ARG A 1 87 ? 11.767 1.144 -15.277 1.00 96.06 87 ARG A CA 1
ATOM 654 C C . ARG A 1 87 ? 10.762 2.291 -15.284 1.00 96.06 87 ARG A C 1
ATOM 656 O O . ARG A 1 87 ? 9.944 2.368 -16.199 1.00 96.06 87 ARG A O 1
ATOM 663 N N . PHE A 1 88 ? 10.799 3.150 -14.264 1.00 95.62 88 PHE A N 1
ATOM 664 C CA . PHE A 1 88 ? 9.924 4.316 -14.182 1.00 95.62 88 PHE A CA 1
ATOM 665 C C . PHE A 1 88 ? 10.200 5.303 -15.321 1.00 95.62 88 PHE A C 1
ATOM 667 O O . PHE A 1 88 ? 9.258 5.739 -15.975 1.00 95.62 88 PHE A O 1
ATOM 674 N N . ARG A 1 8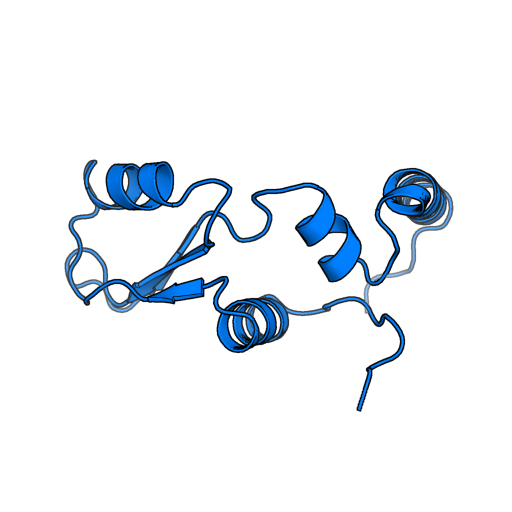9 ? 11.476 5.609 -15.601 1.00 98.06 89 ARG A N 1
ATOM 675 C CA . ARG A 1 89 ? 11.857 6.492 -16.714 1.00 98.06 89 ARG A CA 1
ATOM 676 C C . ARG A 1 89 ? 11.346 5.961 -18.054 1.00 98.06 89 ARG A C 1
ATOM 678 O O . ARG A 1 89 ? 10.684 6.700 -18.771 1.00 98.06 89 ARG A O 1
ATOM 685 N N . ASP A 1 90 ? 11.586 4.683 -18.340 1.00 97.75 90 ASP A N 1
ATOM 686 C CA . ASP A 1 90 ? 11.098 4.033 -19.562 1.00 97.75 90 ASP A CA 1
ATOM 687 C C . ASP A 1 90 ? 9.568 4.124 -19.699 1.00 97.75 90 ASP A C 1
ATOM 689 O O . ASP A 1 90 ? 9.064 4.458 -20.765 1.00 97.75 90 ASP A O 1
ATOM 693 N N . ALA A 1 91 ? 8.815 3.912 -18.612 1.00 96.44 91 ALA A N 1
ATOM 694 C CA . ALA A 1 91 ? 7.354 4.024 -18.636 1.00 96.44 91 ALA A CA 1
ATOM 695 C C . ALA A 1 91 ? 6.857 5.449 -18.940 1.00 96.44 91 ALA A C 1
ATOM 697 O O . ALA A 1 91 ? 5.807 5.613 -19.559 1.00 96.44 91 ALA A O 1
ATOM 698 N N . VAL A 1 92 ? 7.585 6.470 -18.475 1.00 97.81 92 VAL A N 1
ATO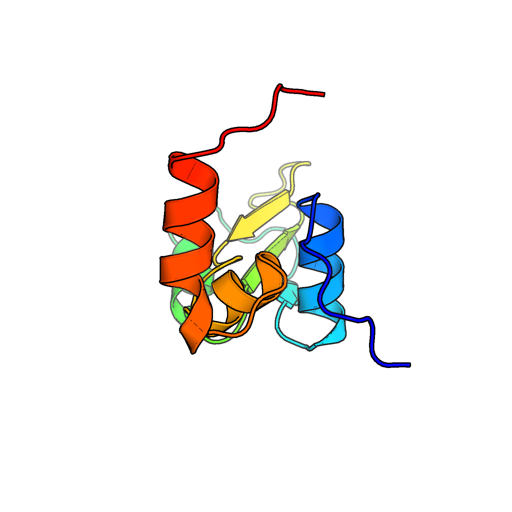M 699 C CA . VAL A 1 92 ? 7.275 7.882 -18.742 1.00 97.81 92 VAL A CA 1
ATOM 700 C C . VAL A 1 92 ? 7.603 8.251 -20.191 1.00 97.81 92 VAL A C 1
ATOM 702 O O . VAL A 1 92 ? 6.844 8.989 -20.813 1.00 97.81 92 VAL A O 1
ATOM 705 N N . GLU A 1 93 ? 8.706 7.730 -20.733 1.00 98.50 93 GLU A N 1
ATOM 706 C CA . GLU A 1 93 ? 9.140 7.963 -22.118 1.00 98.50 93 GLU A CA 1
ATOM 707 C C . GLU A 1 93 ? 8.283 7.190 -23.138 1.00 98.50 93 GLU A C 1
ATOM 709 O O . GLU A 1 93 ? 8.039 7.688 -24.236 1.00 98.50 93 GLU A O 1
ATOM 714 N N . ASN A 1 94 ? 7.778 6.011 -22.761 1.00 97.94 94 ASN A N 1
ATOM 715 C CA . ASN A 1 94 ? 7.004 5.104 -23.611 1.00 97.94 94 ASN A CA 1
ATOM 716 C C . ASN A 1 94 ? 5.615 4.802 -23.005 1.00 97.94 94 ASN A C 1
ATOM 718 O O . ASN A 1 94 ? 5.344 3.663 -22.603 1.00 97.94 94 ASN A O 1
ATOM 722 N N . PRO A 1 95 ? 4.707 5.794 -22.909 1.00 96.88 95 PRO A N 1
ATOM 723 C CA . PRO A 1 95 ? 3.398 5.590 -22.304 1.00 96.88 95 PRO A CA 1
ATOM 724 C C . PRO A 1 95 ? 2.542 4.617 -23.125 1.00 96.88 95 PRO A C 1
ATOM 726 O O . PRO A 1 95 ? 2.529 4.637 -24.356 1.00 96.88 95 PRO A O 1
ATOM 729 N N . LEU A 1 96 ? 1.767 3.786 -22.428 1.00 94.75 96 LEU A N 1
ATOM 730 C CA . LEU A 1 96 ? 0.785 2.901 -23.049 1.00 94.75 96 LEU A CA 1
ATOM 731 C C . LEU A 1 96 ? -0.582 3.598 -23.128 1.00 94.75 96 LEU A C 1
ATOM 733 O O . LEU A 1 96 ? -0.955 4.302 -22.187 1.00 94.75 96 LEU A O 1
ATOM 737 N N . PRO A 1 97 ? -1.370 3.372 -24.195 1.00 96.19 97 PRO A N 1
ATOM 738 C CA . PRO A 1 97 ? -2.763 3.796 -24.227 1.00 96.19 97 PRO A CA 1
ATOM 739 C C . PRO A 1 97 ? -3.547 3.213 -23.049 1.00 96.19 97 PRO A C 1
ATOM 741 O O . PRO A 1 97 ? -3.333 2.059 -22.659 1.00 96.19 97 PRO A O 1
ATOM 744 N N . TRP A 1 98 ? -4.486 3.998 -22.518 1.00 92.38 98 TRP A N 1
ATOM 745 C CA . TRP A 1 98 ? -5.465 3.493 -21.559 1.00 92.38 98 TRP A CA 1
ATOM 746 C C . TRP A 1 98 ? -6.252 2.323 -22.171 1.00 92.38 98 TRP A C 1
ATOM 748 O O . TRP A 1 98 ? -6.566 2.339 -23.365 1.00 92.38 98 TRP A O 1
ATOM 758 N N . ARG A 1 99 ? -6.545 1.315 -21.346 1.00 82.19 99 ARG A N 1
ATOM 759 C CA . ARG A 1 99 ? -7.346 0.142 -21.702 1.00 82.19 99 ARG A CA 1
ATOM 760 C C . ARG A 1 99 ? -8.646 0.141 -20.923 1.00 82.19 99 ARG A C 1
ATOM 762 O O . ARG A 1 99 ? -8.573 0.360 -19.696 1.00 82.19 99 ARG A O 1
#

Foldseek 3Di:
DDPQQDADPDPVSLQVVCVVVVQEDEDDEAAAPPPRVVVVCVVCQPPHKYWHQCHNNNRDIDIDNSPRDLCSQQSNRSHGSVCNVVVVVCCVVDPDDDD

pLDDT: mean 93.23, std 10.64, range [36.44, 98.5]

Radius of gyration: 15.85 Å; chains: 1; bounding box: 38×33×41 Å

Sequence (99 aa):
MTRPNAPFASLRGWLDRLNETGRLARIKPGAPLEFTLAAIAKRQDGRQATLFPRPGGHDLSIVSGIVAARPWIAEAMGVDEADMVARFRDAVENPLPWR